Protein AF-A0A956SWH9-F1 (afdb_monomer_lite)

pLDDT: mean 86.86, std 11.16, range [58.72, 98.19]

Foldseek 3Di:
DAWAWEDDPQKIWIGPHDPVLVCVVCVLDPPDDPPDDDRDIDGQALVVLLSVVVSCVVRPHDYDPVRVVVSVVSPVVNVVLVVQLVCLVVLPDDAPFDPPDDPPDGQDSVRSSQVSNCVSVVDDDDPDDPPNDD

Radius of gyration: 20.24 Å; chains: 1; bounding box: 44×26×59 Å

Structure (mmCIF, N/CA/C/O backbone):
data_AF-A0A956SWH9-F1
#
_entry.id   AF-A0A956SWH9-F1
#
loop_
_atom_site.group_PDB
_atom_site.id
_atom_site.type_symbol
_atom_site.label_atom_id
_atom_site.label_alt_id
_atom_site.label_comp_id
_atom_site.label_asym_id
_atom_site.label_entity_id
_atom_site.label_seq_id
_atom_site.pdbx_PDB_ins_code
_atom_site.Cartn_x
_atom_site.Cartn_y
_atom_site.Cartn_z
_atom_site.occupancy
_atom_site.B_iso_or_equiv
_atom_site.auth_seq_id
_atom_site.auth_comp_id
_atom_site.auth_asym_id
_atom_site.auth_atom_id
_atom_site.pdbx_PDB_model_num
ATOM 1 N N . MET A 1 1 ? -9.519 4.973 23.070 1.00 60.72 1 MET A N 1
ATOM 2 C CA . MET A 1 1 ? -9.186 3.567 22.746 1.00 60.72 1 MET A CA 1
ATOM 3 C C . MET A 1 1 ? -8.299 3.554 21.510 1.00 60.72 1 MET A C 1
ATOM 5 O O . MET A 1 1 ? -8.551 4.349 20.614 1.00 60.72 1 MET A O 1
ATOM 9 N N . SER A 1 2 ? -7.248 2.730 21.492 1.00 82.00 2 SER A N 1
ATOM 10 C CA . SER A 1 2 ? -6.405 2.497 20.306 1.00 82.00 2 SER A CA 1
ATOM 11 C C . SER A 1 2 ? -6.976 1.312 19.517 1.00 82.00 2 SER A C 1
ATOM 13 O O . SER A 1 2 ? -7.431 0.330 20.121 1.00 82.00 2 SER A O 1
ATOM 15 N N . GLY A 1 3 ? -6.983 1.430 18.187 1.00 94.56 3 GLY A N 1
ATOM 16 C CA . GLY A 1 3 ? -7.469 0.381 17.292 1.00 94.56 3 GLY A CA 1
ATOM 17 C C . GLY A 1 3 ? -6.615 -0.884 17.351 1.00 94.56 3 GLY A C 1
ATOM 18 O O . GLY A 1 3 ? -5.589 -0.941 18.036 1.00 94.56 3 GLY A O 1
ATOM 19 N N . SER A 1 4 ? -7.047 -1.916 16.641 1.00 97.06 4 SER A N 1
ATOM 20 C CA . SER A 1 4 ? -6.334 -3.186 16.538 1.00 97.06 4 SER A CA 1
ATOM 21 C C . SER A 1 4 ? -6.087 -3.570 15.082 1.00 97.06 4 SER A C 1
ATOM 23 O O . SER A 1 4 ? -6.863 -3.219 14.194 1.00 97.06 4 SER A O 1
ATOM 25 N N . LEU A 1 5 ? -4.976 -4.263 14.846 1.00 97.94 5 LEU A N 1
ATOM 26 C CA . LEU A 1 5 ? -4.603 -4.853 13.567 1.00 97.94 5 LEU A CA 1
ATOM 27 C C . LEU A 1 5 ? -4.480 -6.365 13.751 1.00 97.94 5 LEU A C 1
ATOM 29 O O . LEU A 1 5 ? -3.844 -6.839 14.694 1.00 97.94 5 LEU A O 1
ATOM 33 N N . THR A 1 6 ? -5.079 -7.131 12.848 1.00 98.19 6 THR A N 1
ATOM 34 C CA . THR A 1 6 ? -4.970 -8.594 12.811 1.00 98.19 6 THR A CA 1
ATOM 35 C C . THR A 1 6 ? -4.739 -9.055 11.383 1.00 98.19 6 THR A C 1
ATOM 37 O O . THR A 1 6 ? -5.357 -8.533 10.457 1.00 98.19 6 THR A O 1
ATOM 40 N N . PHE A 1 7 ? -3.864 -10.040 11.204 1.00 98.00 7 PHE A N 1
ATOM 41 C CA . PHE A 1 7 ? -3.676 -10.702 9.919 1.00 98.00 7 PHE A CA 1
ATOM 42 C C . PHE A 1 7 ? -4.493 -11.993 9.856 1.00 98.00 7 PHE A C 1
ATOM 44 O O . PHE A 1 7 ? -4.349 -12.853 10.723 1.00 98.00 7 PHE A O 1
ATOM 51 N N . ARG A 1 8 ? -5.346 -12.138 8.838 1.00 96.62 8 ARG A N 1
ATOM 52 C CA . ARG A 1 8 ? -6.108 -13.369 8.575 1.00 96.62 8 ARG A CA 1
ATOM 53 C C . ARG A 1 8 ? -6.463 -13.483 7.100 1.00 96.62 8 ARG A C 1
ATOM 55 O O . ARG A 1 8 ? -6.710 -12.471 6.452 1.00 96.62 8 ARG A O 1
ATOM 62 N N . ASP A 1 9 ? -6.481 -14.707 6.581 1.00 95.31 9 ASP A N 1
ATOM 63 C CA . ASP A 1 9 ? -6.937 -15.019 5.218 1.00 95.31 9 ASP A CA 1
ATOM 64 C C . ASP A 1 9 ? -6.267 -14.156 4.127 1.00 95.31 9 ASP A C 1
ATOM 66 O O . ASP A 1 9 ? -6.910 -13.646 3.210 1.00 95.31 9 ASP A 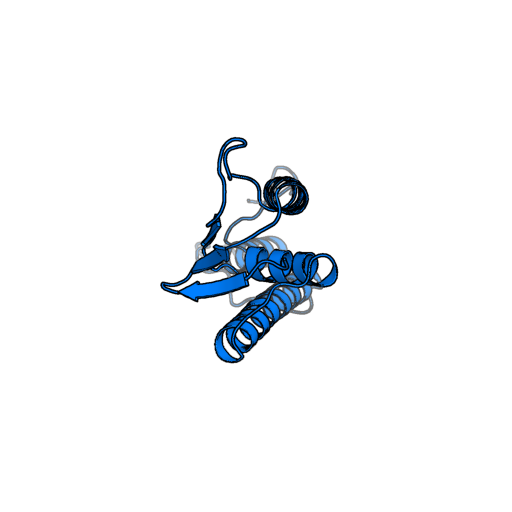O 1
ATOM 70 N N . GLY A 1 10 ? -4.954 -13.928 4.261 1.00 95.06 10 GLY A N 1
ATOM 71 C CA . GLY A 1 10 ? -4.185 -13.103 3.321 1.00 95.06 10 GLY A CA 1
ATOM 72 C C . GLY A 1 10 ? -4.573 -11.620 3.327 1.00 95.06 10 GLY A C 1
ATOM 73 O O . GLY A 1 10 ? -4.375 -10.929 2.327 1.00 95.06 10 GLY A O 1
ATOM 74 N N . SER A 1 11 ? -5.167 -11.139 4.420 1.00 97.06 11 SER A N 1
ATOM 75 C CA . SER A 1 11 ? -5.648 -9.769 4.561 1.00 97.06 11 SER A CA 1
ATOM 76 C C . SER A 1 11 ? -5.344 -9.177 5.938 1.00 97.06 11 SER A C 1
ATOM 78 O O . SER A 1 11 ? -5.334 -9.854 6.967 1.00 97.06 11 SER A O 1
ATOM 80 N N . TRP A 1 12 ? -5.149 -7.865 5.945 1.00 97.56 12 TRP A N 1
ATOM 81 C CA . TRP A 1 12 ? -5.036 -7.016 7.119 1.00 97.56 12 TRP A CA 1
ATOM 82 C C . TRP A 1 12 ? -6.421 -6.541 7.535 1.00 97.56 12 TRP A C 1
ATOM 84 O O . TRP A 1 12 ? -7.131 -5.921 6.742 1.00 97.56 12 TRP A O 1
ATOM 94 N N . VAL A 1 13 ? -6.801 -6.806 8.781 1.00 97.62 13 VAL A N 1
ATOM 95 C CA . VAL A 1 13 ? -8.085 -6.393 9.346 1.00 97.62 13 VAL A CA 1
ATOM 96 C C . VAL A 1 13 ? -7.856 -5.386 10.458 1.00 97.62 13 VAL A C 1
ATOM 98 O O . VAL A 1 13 ? -7.179 -5.677 11.443 1.00 97.62 13 VAL A O 1
ATOM 101 N N . ILE A 1 14 ? -8.418 -4.195 10.268 1.00 97.12 14 ILE A N 1
ATOM 102 C CA . ILE A 1 14 ? -8.271 -3.046 11.151 1.00 97.12 14 ILE A CA 1
ATOM 103 C C . ILE A 1 14 ? -9.593 -2.830 11.878 1.00 97.12 14 ILE A C 1
ATOM 105 O O . ILE A 1 14 ? -10.591 -2.480 11.246 1.00 97.12 14 ILE A O 1
ATOM 109 N N . SER A 1 15 ? -9.588 -2.986 13.198 1.00 96.75 15 SER A N 1
ATOM 110 C CA . SER A 1 15 ? -10.777 -2.899 14.054 1.00 96.75 15 SER A CA 1
ATOM 111 C C . SER A 1 15 ? -10.633 -1.798 15.107 1.00 96.75 15 SER A C 1
ATOM 113 O O . SER A 1 15 ? -9.538 -1.294 15.364 1.00 96.75 15 SER A O 1
ATOM 115 N N . ASP A 1 16 ? -11.753 -1.403 15.715 1.00 95.56 16 ASP A N 1
ATOM 116 C CA . ASP A 1 16 ? -11.816 -0.453 16.840 1.00 95.56 16 ASP A CA 1
ATOM 117 C C . ASP A 1 16 ? -11.130 0.903 16.584 1.00 95.56 16 ASP A C 1
ATOM 119 O O . ASP A 1 16 ? -10.646 1.567 17.506 1.00 95.56 16 ASP A O 1
ATOM 123 N N . LEU A 1 17 ? -11.053 1.319 15.317 1.00 95.19 17 LEU A N 1
ATOM 124 C CA . LEU A 1 17 ? -10.382 2.550 14.924 1.00 95.19 17 LEU A CA 1
ATOM 125 C C . LEU A 1 17 ? -11.252 3.767 15.301 1.00 95.19 17 LEU A C 1
ATOM 127 O O . LEU A 1 17 ? -12.396 3.854 14.845 1.00 95.19 17 LEU A O 1
ATOM 131 N N . PRO A 1 18 ? -10.748 4.747 16.078 1.00 94.31 18 PRO A N 1
ATOM 132 C CA . PRO A 1 18 ? -11.523 5.942 16.416 1.00 94.31 18 PRO A CA 1
ATOM 133 C C . PRO A 1 18 ? -12.001 6.695 15.170 1.00 94.31 18 PRO A C 1
ATOM 135 O O . PRO A 1 18 ? -11.313 6.701 14.151 1.00 94.31 18 PRO A O 1
ATOM 138 N N . GLY A 1 19 ? -13.141 7.390 15.247 1.00 92.94 19 GLY A N 1
ATOM 139 C CA . GLY A 1 19 ? -13.749 8.052 14.081 1.00 92.94 19 GLY A CA 1
ATOM 140 C C . GLY A 1 19 ? -12.803 9.004 13.333 1.00 92.94 19 GLY A C 1
ATOM 141 O O . GLY A 1 19 ? -12.673 8.919 12.113 1.00 92.94 19 GLY A O 1
ATOM 142 N N . HIS A 1 20 ? -12.057 9.846 14.056 1.00 92.62 20 HIS A N 1
ATOM 143 C CA . HIS A 1 20 ? -11.079 10.756 13.445 1.00 92.62 20 HIS A CA 1
ATOM 144 C C . HIS A 1 20 ? -9.889 10.019 12.799 1.00 92.62 20 HIS A C 1
ATOM 146 O O . HIS A 1 20 ? -9.370 10.467 11.779 1.00 92.62 20 HIS A O 1
ATOM 152 N N . VAL A 1 21 ? -9.485 8.866 13.345 1.00 95.31 21 VAL A N 1
ATOM 153 C CA . VAL A 1 21 ? -8.429 8.011 12.775 1.00 95.31 21 VAL A CA 1
ATOM 154 C C . VAL A 1 21 ? -8.956 7.250 11.558 1.00 95.31 21 VAL A C 1
ATOM 156 O O . VAL A 1 21 ? -8.249 7.135 10.567 1.00 95.31 21 VAL A O 1
ATOM 159 N N . SER A 1 22 ? -10.219 6.815 11.575 1.00 95.12 22 SER A N 1
ATOM 160 C CA . SER A 1 22 ? -10.901 6.188 10.433 1.00 95.12 22 SER A CA 1
ATOM 161 C C . SER A 1 22 ? -10.956 7.105 9.214 1.00 95.12 22 SER A C 1
ATOM 163 O O . SER A 1 22 ? -10.781 6.646 8.088 1.00 95.12 22 SER A O 1
ATOM 165 N N . LEU A 1 23 ? -11.162 8.410 9.414 1.00 92.88 23 LEU A N 1
ATOM 166 C CA . LEU A 1 23 ? -11.098 9.389 8.325 1.00 92.88 23 LEU A CA 1
ATOM 167 C C . LEU A 1 23 ? -9.692 9.460 7.715 1.00 92.88 23 LEU A C 1
ATOM 169 O O . LEU A 1 23 ? -9.558 9.420 6.495 1.00 92.88 23 LEU A O 1
ATOM 173 N N . ARG A 1 24 ? -8.646 9.501 8.551 1.00 94.38 24 ARG A N 1
ATOM 174 C CA . ARG A 1 24 ? -7.248 9.487 8.089 1.00 94.38 24 ARG A CA 1
ATOM 175 C C . ARG A 1 24 ? -6.884 8.181 7.396 1.00 94.38 24 ARG A C 1
ATOM 177 O O . ARG A 1 24 ? -6.244 8.208 6.353 1.00 94.38 24 ARG A O 1
ATOM 184 N N . PHE A 1 25 ? -7.349 7.056 7.924 1.00 95.25 25 PHE A N 1
ATOM 185 C CA . PHE A 1 25 ? -7.152 5.743 7.327 1.00 95.25 25 PHE A CA 1
ATOM 186 C C . PHE A 1 25 ? -7.714 5.693 5.901 1.00 95.25 25 PHE A C 1
ATOM 188 O O . PHE A 1 25 ? -6.996 5.341 4.975 1.00 95.25 25 PHE A O 1
ATOM 195 N N . LYS A 1 26 ? -8.951 6.156 5.687 1.00 93.31 26 LYS A N 1
ATOM 196 C CA . LYS A 1 26 ? -9.577 6.203 4.352 1.00 93.31 26 LYS A CA 1
ATOM 197 C C . LYS A 1 26 ? -8.895 7.168 3.370 1.00 93.31 26 LYS A C 1
ATOM 199 O O . LYS A 1 26 ? -9.002 6.975 2.166 1.00 93.31 26 LYS A O 1
ATOM 204 N N . GLN A 1 27 ? -8.200 8.196 3.863 1.00 92.44 27 GLN A N 1
ATOM 205 C CA . GLN A 1 27 ? -7.401 9.098 3.019 1.00 92.44 27 GLN A CA 1
ATOM 206 C C . GLN A 1 27 ? -6.112 8.435 2.518 1.00 92.44 27 GLN A C 1
ATOM 208 O O . GLN A 1 27 ? -5.692 8.694 1.396 1.00 92.44 27 GLN A O 1
ATOM 213 N N . VAL A 1 28 ? -5.492 7.587 3.343 1.00 93.56 28 VAL A N 1
ATOM 214 C CA . VAL A 1 28 ? -4.256 6.860 3.005 1.00 93.56 28 VAL A CA 1
ATOM 215 C C . VAL A 1 28 ? -4.572 5.634 2.146 1.00 93.56 28 VAL A C 1
ATOM 217 O O . VAL A 1 28 ? -3.946 5.390 1.115 1.00 93.56 28 VAL A O 1
ATOM 220 N N . PHE A 1 29 ? -5.594 4.879 2.540 1.00 93.12 29 PHE A N 1
ATOM 221 C CA . PHE A 1 29 ? -6.025 3.662 1.869 1.00 93.12 29 PHE A CA 1
ATOM 222 C C . PHE A 1 29 ? -7.233 3.952 0.979 1.00 93.12 29 PHE A C 1
ATOM 224 O O . PHE A 1 29 ? -8.389 3.799 1.379 1.00 93.12 29 PHE A O 1
ATOM 231 N N . THR A 1 30 ? -6.942 4.387 -0.247 1.00 85.88 30 THR A N 1
ATOM 232 C CA . THR A 1 30 ? -7.946 4.640 -1.286 1.00 85.88 30 THR A CA 1
ATOM 233 C C . THR A 1 30 ? -8.760 3.380 -1.614 1.00 85.88 30 THR A C 1
ATOM 235 O O . THR A 1 30 ? -8.272 2.256 -1.498 1.00 85.88 30 THR A O 1
ATOM 238 N N . GLY A 1 31 ? -10.022 3.568 -2.014 1.00 84.38 31 GLY A N 1
ATOM 239 C CA . GLY A 1 31 ? -10.947 2.475 -2.354 1.00 84.38 31 GLY A CA 1
ATOM 240 C C . GLY A 1 31 ? -11.903 2.056 -1.231 1.00 84.38 31 GLY A C 1
ATOM 241 O O . GLY A 1 31 ? -12.802 1.255 -1.468 1.00 84.38 31 GLY A O 1
ATOM 242 N N . ILE A 1 32 ? -11.771 2.624 -0.028 1.00 86.69 32 ILE A N 1
ATOM 243 C CA . ILE A 1 32 ? -12.738 2.436 1.061 1.00 86.69 32 ILE A CA 1
ATOM 244 C C . ILE A 1 32 ? -13.822 3.513 0.958 1.00 86.69 32 ILE A C 1
ATOM 246 O O . ILE A 1 32 ? -13.521 4.708 0.976 1.00 86.69 32 ILE A O 1
ATOM 250 N N . ALA A 1 33 ? -15.091 3.105 0.878 1.00 83.62 33 ALA A N 1
ATOM 251 C CA . ALA A 1 33 ? -16.204 4.046 0.795 1.00 83.62 33 ALA A CA 1
ATOM 252 C C . ALA A 1 33 ? -16.274 4.965 2.031 1.00 83.62 33 ALA A C 1
ATOM 254 O O . ALA A 1 33 ? -15.994 4.566 3.165 1.00 83.62 33 ALA A O 1
ATOM 255 N N . SER A 1 34 ? -16.675 6.222 1.820 1.00 77.50 34 SER A N 1
ATOM 256 C CA . SER A 1 34 ? -16.671 7.259 2.862 1.00 77.50 34 SER A CA 1
ATOM 257 C C . SER A 1 34 ? -17.576 6.923 4.054 1.00 77.50 34 SER A C 1
ATOM 259 O O . SER A 1 34 ? -17.221 7.262 5.183 1.00 77.50 34 SER A O 1
ATOM 261 N N . GLY A 1 35 ? -18.682 6.208 3.829 1.00 84.69 35 GLY A N 1
ATOM 262 C CA . GLY A 1 35 ? -19.605 5.746 4.871 1.00 84.69 35 GLY A CA 1
ATOM 263 C C . GLY A 1 35 ? -19.158 4.489 5.627 1.00 84.69 35 GLY A C 1
ATOM 264 O O . GLY A 1 35 ? -19.756 4.158 6.646 1.00 84.69 35 GLY A O 1
ATOM 265 N N . THR A 1 36 ? -18.109 3.794 5.173 1.00 89.25 36 THR A N 1
ATOM 266 C CA . THR A 1 36 ? -17.656 2.555 5.815 1.00 89.25 36 THR A CA 1
ATOM 267 C C . THR A 1 36 ? -17.025 2.843 7.178 1.00 89.25 36 THR A C 1
ATOM 269 O O . THR A 1 36 ? -16.221 3.778 7.334 1.00 89.25 36 THR A O 1
ATOM 272 N N . VAL A 1 37 ? -17.383 2.003 8.148 1.00 92.38 37 VAL A N 1
ATOM 273 C CA . VAL A 1 37 ? -16.850 1.955 9.515 1.00 92.38 37 VAL A CA 1
ATOM 274 C C . VAL A 1 37 ? -16.043 0.663 9.719 1.00 92.38 37 VAL A C 1
ATOM 276 O O . VAL A 1 37 ? -16.223 -0.273 8.937 1.00 92.38 37 VAL A O 1
ATOM 279 N N . PRO A 1 38 ? -15.153 0.589 10.729 1.00 92.25 38 PRO A N 1
ATOM 280 C CA . PRO A 1 38 ? -14.417 -0.635 11.029 1.00 92.25 38 PRO A CA 1
ATOM 281 C C . PRO A 1 38 ? -15.348 -1.850 11.236 1.00 92.25 38 PRO A C 1
ATOM 283 O O . PRO A 1 38 ? -16.441 -1.684 11.780 1.00 92.25 38 PRO A O 1
ATOM 286 N N . PRO A 1 39 ? -14.914 -3.067 10.862 1.00 95.12 39 PRO A N 1
ATOM 287 C CA . PRO A 1 39 ? -13.555 -3.396 10.447 1.00 95.12 39 PRO A CA 1
ATOM 288 C C . PRO A 1 39 ? -13.241 -3.029 8.988 1.00 95.12 39 PRO A C 1
ATOM 290 O O . PRO A 1 39 ? -14.010 -3.323 8.075 1.00 95.12 39 PRO A O 1
ATOM 293 N N . PHE A 1 40 ? -12.070 -2.432 8.757 1.00 95.81 40 PHE A N 1
ATOM 294 C CA . PHE A 1 40 ? -11.535 -2.251 7.406 1.00 95.81 40 PHE A CA 1
ATOM 295 C C . PHE A 1 40 ? -10.679 -3.454 7.026 1.00 95.81 40 PHE A C 1
ATOM 297 O O . PHE A 1 40 ? -9.905 -3.941 7.846 1.00 95.81 40 PHE A O 1
ATOM 304 N N . THR A 1 41 ? -10.803 -3.916 5.783 1.00 95.44 41 THR A N 1
ATOM 305 C CA . THR A 1 41 ? -10.030 -5.052 5.269 1.00 95.44 41 THR A CA 1
ATOM 306 C C . THR A 1 41 ? -9.172 -4.596 4.100 1.00 95.44 41 THR A C 1
ATOM 308 O O . THR A 1 41 ? -9.683 -3.990 3.160 1.00 95.44 41 THR A O 1
ATOM 311 N N . LEU A 1 42 ? -7.876 -4.891 4.156 1.00 95.19 42 LEU A N 1
ATOM 312 C CA . LEU A 1 42 ? -6.924 -4.639 3.079 1.00 95.19 42 LEU A CA 1
ATOM 313 C C . LEU A 1 42 ? -6.277 -5.958 2.674 1.00 95.19 42 LEU A C 1
ATOM 315 O O . LEU A 1 42 ? -5.787 -6.687 3.531 1.00 95.19 42 LEU A O 1
ATOM 319 N N . ARG A 1 43 ? -6.226 -6.252 1.374 1.00 95.44 43 ARG A N 1
ATOM 320 C CA . ARG A 1 43 ? -5.459 -7.399 0.877 1.00 95.44 43 ARG A CA 1
ATOM 321 C C . ARG A 1 43 ? -3.981 -7.227 1.220 1.00 95.44 43 ARG A C 1
ATOM 323 O O . ARG A 1 43 ? -3.450 -6.117 1.132 1.00 95.44 43 ARG A O 1
ATOM 330 N N . ASP A 1 44 ? -3.322 -8.327 1.558 1.00 94.81 44 ASP A N 1
ATOM 331 C CA . ASP A 1 44 ? -1.889 -8.324 1.793 1.00 94.81 44 ASP A CA 1
ATOM 332 C C . ASP A 1 44 ? -1.113 -8.127 0.492 1.00 94.81 44 ASP A C 1
ATOM 334 O O . ASP A 1 44 ? -1.095 -8.985 -0.391 1.00 94.81 44 ASP A O 1
ATOM 338 N N . THR A 1 45 ? -0.514 -6.950 0.367 1.00 94.44 45 THR A N 1
ATOM 339 C CA . THR A 1 45 ? 0.396 -6.592 -0.718 1.00 94.44 45 THR A CA 1
ATOM 340 C C . THR A 1 45 ? 1.549 -5.800 -0.107 1.00 94.44 45 THR A C 1
ATOM 342 O O . THR A 1 45 ? 1.299 -5.049 0.846 1.00 94.44 45 THR A O 1
ATOM 345 N N . PRO A 1 46 ? 2.781 -5.915 -0.634 1.00 92.81 46 PRO A N 1
ATOM 346 C CA . PRO A 1 46 ? 3.937 -5.212 -0.078 1.00 92.81 46 PRO A CA 1
ATOM 347 C C . PRO A 1 46 ? 3.719 -3.696 0.055 1.00 92.81 46 PRO A C 1
ATOM 349 O O . PRO A 1 46 ? 4.021 -3.122 1.100 1.00 92.81 46 PRO A O 1
ATOM 352 N N . ASP A 1 47 ? 3.099 -3.052 -0.944 1.00 92.81 47 ASP A N 1
ATOM 353 C CA . ASP A 1 47 ? 2.763 -1.620 -0.897 1.00 92.81 47 ASP A CA 1
ATOM 354 C C . ASP A 1 47 ? 1.827 -1.282 0.273 1.00 92.81 47 ASP A C 1
ATOM 356 O O . ASP A 1 47 ? 2.089 -0.374 1.060 1.00 92.81 47 ASP A O 1
ATOM 360 N N . ARG A 1 48 ? 0.735 -2.043 0.437 1.00 95.25 48 ARG A N 1
ATOM 361 C CA . ARG A 1 48 ? -0.230 -1.815 1.525 1.00 95.25 48 ARG A CA 1
ATOM 362 C C . ARG A 1 48 ? 0.378 -2.116 2.892 1.00 95.25 48 ARG A C 1
ATOM 364 O O . ARG A 1 48 ? 0.051 -1.420 3.847 1.00 95.25 48 ARG A O 1
ATOM 371 N N . ALA A 1 49 ? 1.257 -3.113 2.997 1.00 96.00 49 ALA A N 1
ATOM 372 C CA . ALA A 1 49 ? 1.990 -3.404 4.225 1.00 96.00 49 ALA A CA 1
ATOM 373 C C . ALA A 1 49 ? 2.936 -2.253 4.597 1.00 96.00 49 ALA A C 1
ATOM 375 O O . ALA A 1 49 ? 2.973 -1.837 5.756 1.00 96.00 49 ALA A O 1
ATOM 376 N N . ARG A 1 50 ? 3.639 -1.675 3.614 1.00 97.31 50 ARG A N 1
ATOM 377 C CA . ARG A 1 50 ? 4.483 -0.494 3.824 1.00 97.31 50 ARG A CA 1
ATOM 378 C C . ARG A 1 50 ? 3.675 0.732 4.249 1.00 97.31 50 ARG A C 1
ATOM 380 O O . ARG A 1 50 ? 4.070 1.419 5.192 1.00 97.31 50 ARG A O 1
ATOM 387 N N . ASP A 1 51 ? 2.539 0.980 3.601 1.00 97.19 51 ASP A N 1
ATOM 388 C CA . ASP A 1 51 ? 1.608 2.049 3.979 1.00 97.19 51 ASP A CA 1
ATOM 389 C C . ASP A 1 51 ? 1.063 1.843 5.404 1.00 97.19 51 ASP A C 1
ATOM 391 O O . ASP A 1 51 ? 0.953 2.802 6.170 1.00 97.19 51 ASP A O 1
ATOM 395 N N . LEU A 1 52 ? 0.738 0.599 5.783 1.00 97.19 52 LEU A N 1
ATOM 396 C CA . LEU A 1 52 ? 0.275 0.244 7.130 1.00 97.19 52 LEU A CA 1
ATOM 397 C C . LEU A 1 52 ? 1.352 0.499 8.182 1.00 97.19 52 LEU A C 1
ATOM 399 O O . LEU A 1 52 ? 1.064 1.137 9.191 1.00 97.19 52 LEU A O 1
ATOM 403 N N . ASP A 1 53 ? 2.585 0.065 7.938 1.00 97.56 53 ASP A N 1
ATOM 404 C CA . ASP A 1 53 ? 3.729 0.329 8.816 1.00 97.56 53 ASP A CA 1
ATOM 405 C C . ASP A 1 53 ? 3.954 1.841 9.012 1.00 97.56 53 ASP A C 1
ATOM 407 O O . ASP A 1 53 ? 4.014 2.344 10.141 1.00 97.56 53 ASP A O 1
ATOM 411 N N . TRP A 1 54 ? 3.937 2.611 7.918 1.00 96.88 54 TRP A N 1
ATOM 412 C CA . TRP A 1 54 ? 4.002 4.073 7.973 1.00 96.88 54 TRP A CA 1
ATOM 413 C C . TRP A 1 54 ? 2.824 4.679 8.746 1.00 96.88 54 TRP A C 1
ATOM 415 O O . TRP A 1 54 ? 3.017 5.605 9.543 1.00 96.88 54 TRP A O 1
ATOM 425 N N . PHE A 1 55 ? 1.606 4.174 8.551 1.00 97.12 55 PHE A N 1
ATOM 426 C CA . PHE A 1 55 ? 0.419 4.653 9.254 1.00 97.12 55 PHE A CA 1
ATOM 427 C C . PHE A 1 55 ? 0.536 4.399 10.760 1.00 97.12 55 PHE A C 1
ATOM 429 O O . PHE A 1 55 ? 0.264 5.294 11.564 1.00 97.12 55 PHE A O 1
ATOM 436 N N . MET A 1 56 ? 1.017 3.216 11.146 1.00 95.94 56 MET A N 1
ATOM 437 C CA . MET A 1 56 ? 1.176 2.795 12.538 1.00 95.94 56 MET A CA 1
ATOM 438 C C . MET A 1 56 ? 2.265 3.558 13.292 1.00 95.94 56 MET A C 1
ATOM 440 O O . MET A 1 56 ? 2.154 3.700 14.509 1.00 95.94 56 MET A O 1
ATOM 444 N N . SER A 1 57 ? 3.250 4.137 12.596 1.00 95.56 57 SER A N 1
ATOM 445 C CA . SER A 1 57 ? 4.203 5.069 13.223 1.00 95.56 57 SER A CA 1
ATOM 446 C C . SER A 1 57 ? 3.538 6.343 13.772 1.00 95.56 57 SER A C 1
ATOM 448 O O . SER A 1 57 ? 4.080 6.986 14.667 1.00 95.56 57 SER A O 1
ATOM 450 N N . ARG A 1 58 ? 2.353 6.707 13.257 1.00 95.38 58 ARG A N 1
ATOM 451 C CA . ARG A 1 58 ? 1.570 7.884 13.684 1.00 95.38 58 ARG A CA 1
ATOM 452 C C . ARG A 1 58 ? 0.337 7.515 14.495 1.00 95.38 58 ARG A C 1
ATOM 454 O O . ARG A 1 58 ? -0.043 8.248 15.404 1.00 95.38 58 ARG A O 1
ATOM 461 N N . TYR A 1 59 ? -0.289 6.392 14.160 1.00 95.88 59 TYR A N 1
ATOM 462 C CA . TYR A 1 59 ? -1.492 5.880 14.806 1.00 95.88 59 TYR A CA 1
ATOM 463 C C . TYR A 1 59 ? -1.232 4.451 15.294 1.00 95.88 59 TYR A C 1
ATOM 465 O O . TYR A 1 59 ? -1.638 3.500 14.624 1.00 95.88 59 TYR A O 1
ATOM 473 N N . PRO A 1 60 ? -0.548 4.276 16.441 1.00 95.88 60 PRO A N 1
ATOM 474 C CA . PRO A 1 60 ? -0.206 2.952 16.942 1.00 95.88 60 PRO A CA 1
ATOM 475 C C . PRO A 1 60 ? -1.450 2.081 17.136 1.00 95.88 60 PRO A C 1
ATOM 477 O O . PRO A 1 60 ? -2.412 2.489 17.800 1.00 95.88 60 PRO A O 1
ATOM 480 N N . LEU A 1 61 ? -1.411 0.876 16.565 1.00 96.50 61 LEU A N 1
ATOM 481 C CA . LEU A 1 61 ? -2.455 -0.141 16.688 1.00 96.50 61 LEU A CA 1
ATOM 482 C C . LEU A 1 61 ? -1.949 -1.306 17.531 1.00 96.50 61 LEU A C 1
ATOM 484 O O . LEU A 1 61 ? -0.777 -1.679 17.474 1.00 96.50 61 LEU A O 1
ATOM 488 N N . ARG A 1 62 ? -2.859 -1.904 18.294 1.00 97.25 62 ARG A N 1
ATOM 489 C CA . ARG A 1 62 ? -2.590 -3.135 19.038 1.00 97.25 62 ARG A CA 1
ATOM 490 C C . ARG A 1 62 ? -2.566 -4.312 18.069 1.00 97.25 62 ARG A C 1
ATOM 492 O O . ARG A 1 62 ? -3.461 -4.438 17.240 1.00 97.25 62 ARG A O 1
ATOM 499 N N . MET A 1 63 ? -1.583 -5.189 18.197 1.00 96.69 63 MET A N 1
ATOM 500 C CA . MET A 1 63 ? -1.461 -6.385 17.365 1.00 96.69 63 MET A CA 1
ATOM 501 C C . MET A 1 63 ? -0.792 -7.511 18.143 1.00 96.69 63 MET A C 1
ATOM 503 O O . MET A 1 63 ? -0.068 -7.260 19.108 1.00 96.69 63 MET A O 1
ATOM 507 N N . SER A 1 64 ? -1.042 -8.747 17.717 1.00 97.88 64 SER A N 1
ATOM 508 C CA . SER A 1 64 ? -0.339 -9.909 18.254 1.00 97.88 64 SER A CA 1
ATOM 509 C C . SER A 1 64 ? 1.112 -9.954 17.741 1.00 97.88 64 SER A C 1
ATOM 511 O O . SER A 1 64 ? 1.401 -9.380 16.681 1.00 97.88 64 SER A O 1
ATOM 513 N N . PRO A 1 65 ? 2.031 -10.645 18.439 1.00 97.94 65 PRO A N 1
ATOM 514 C CA . PRO A 1 65 ? 3.402 -10.840 17.964 1.00 97.94 65 PRO A CA 1
ATOM 515 C C . PRO A 1 65 ? 3.477 -11.473 16.567 1.00 97.94 65 PRO A C 1
ATOM 517 O O . PRO A 1 65 ? 4.323 -11.087 15.761 1.00 97.94 65 PRO A O 1
ATOM 520 N N . GLU A 1 66 ? 2.567 -12.396 16.251 1.00 97.81 66 GLU A N 1
ATOM 521 C CA . GLU A 1 66 ? 2.482 -13.071 14.951 1.00 97.81 66 GLU A CA 1
ATOM 522 C C . GLU A 1 66 ? 2.078 -12.086 13.850 1.00 97.81 66 GLU A C 1
ATOM 524 O O . GLU A 1 66 ? 2.709 -12.032 12.794 1.00 97.81 66 GLU A O 1
ATOM 529 N N . THR A 1 67 ? 1.073 -11.246 14.120 1.00 97.88 67 THR A N 1
ATOM 530 C CA . THR A 1 67 ? 0.644 -10.191 13.190 1.00 97.88 67 THR A CA 1
ATOM 531 C C . THR A 1 67 ? 1.778 -9.189 12.951 1.00 97.88 67 THR A C 1
ATOM 533 O O . THR A 1 67 ? 2.050 -8.821 11.809 1.00 97.88 67 THR A O 1
ATOM 536 N N . ALA A 1 68 ? 2.495 -8.792 14.008 1.00 97.62 68 ALA A N 1
ATOM 537 C CA . ALA A 1 68 ? 3.645 -7.896 13.900 1.00 97.62 68 ALA A CA 1
ATOM 538 C C . ALA A 1 68 ? 4.803 -8.521 13.103 1.00 97.62 68 ALA A C 1
ATOM 540 O O . ALA A 1 68 ? 5.471 -7.838 12.326 1.00 97.62 68 ALA A O 1
ATOM 541 N N . ALA A 1 69 ? 5.063 -9.819 13.278 1.00 97.88 69 ALA A N 1
ATOM 542 C CA . ALA A 1 69 ? 6.058 -10.544 12.495 1.00 97.88 69 ALA A CA 1
ATOM 543 C C . ALA A 1 69 ? 5.673 -10.602 11.010 1.00 97.88 69 ALA A C 1
ATOM 545 O O . ALA A 1 69 ? 6.514 -10.306 10.160 1.00 97.88 69 ALA A O 1
ATOM 546 N N . ARG A 1 70 ? 4.401 -10.887 10.692 1.00 97.62 70 ARG A N 1
ATOM 547 C CA . ARG A 1 70 ? 3.908 -10.866 9.306 1.00 97.62 70 ARG A CA 1
ATOM 548 C C . ARG A 1 70 ? 4.049 -9.485 8.668 1.00 97.62 70 ARG A C 1
ATOM 550 O O . ARG A 1 70 ? 4.437 -9.403 7.504 1.00 97.62 70 ARG A O 1
ATOM 557 N N . LEU A 1 71 ? 3.764 -8.415 9.416 1.00 97.75 71 LEU A N 1
ATOM 558 C CA . LEU A 1 71 ? 3.852 -7.049 8.891 1.00 97.75 71 LEU A CA 1
ATOM 559 C C . LEU A 1 71 ? 5.301 -6.712 8.544 1.00 97.75 71 LEU A C 1
ATOM 561 O O . LEU A 1 71 ? 5.574 -6.268 7.435 1.00 97.75 71 LEU A O 1
ATOM 565 N N . ARG A 1 72 ? 6.236 -7.018 9.451 1.00 97.69 72 ARG A N 1
ATOM 566 C CA . ARG A 1 72 ? 7.673 -6.824 9.212 1.00 97.69 72 ARG A CA 1
ATOM 567 C C . ARG A 1 72 ? 8.178 -7.596 7.995 1.00 97.69 72 ARG A C 1
ATOM 569 O O . ARG A 1 72 ? 8.909 -7.019 7.201 1.00 97.69 72 ARG A O 1
ATOM 576 N N . ALA A 1 73 ? 7.769 -8.855 7.831 1.00 97.31 73 ALA A N 1
ATOM 577 C CA . ALA A 1 73 ? 8.131 -9.646 6.655 1.00 97.31 73 ALA A CA 1
ATOM 578 C C . ALA A 1 73 ? 7.614 -8.999 5.358 1.00 97.31 73 ALA A C 1
ATOM 580 O O . ALA A 1 73 ? 8.379 -8.777 4.432 1.00 97.31 73 ALA A O 1
ATOM 581 N N . SER A 1 74 ? 6.347 -8.582 5.335 1.00 96.25 74 SER A N 1
ATOM 582 C CA . SER A 1 74 ? 5.739 -7.957 4.149 1.00 96.25 74 SER A CA 1
ATOM 583 C C . SER A 1 74 ? 6.365 -6.591 3.809 1.00 96.25 74 SER A C 1
ATOM 585 O O . SER A 1 74 ? 6.434 -6.198 2.646 1.00 96.25 74 SER A O 1
ATOM 587 N N . VAL A 1 75 ? 6.848 -5.857 4.819 1.00 97.06 75 VAL A N 1
ATOM 588 C CA . VAL A 1 75 ? 7.622 -4.617 4.632 1.00 97.06 75 VAL A CA 1
ATOM 589 C C . VAL A 1 75 ? 9.024 -4.905 4.088 1.00 97.06 75 VAL A C 1
ATOM 591 O O . VAL A 1 75 ? 9.514 -4.137 3.262 1.00 97.06 75 VAL A O 1
ATOM 594 N N . ALA A 1 76 ? 9.663 -5.995 4.515 1.00 96.31 76 ALA A N 1
ATOM 595 C CA . ALA A 1 76 ? 10.938 -6.429 3.947 1.00 96.31 76 ALA A CA 1
ATOM 596 C C . ALA A 1 76 ? 10.774 -6.817 2.468 1.00 96.31 76 ALA A C 1
ATOM 598 O O . ALA A 1 76 ? 11.537 -6.333 1.637 1.00 96.31 76 ALA A O 1
ATOM 599 N N . ASP A 1 77 ? 9.710 -7.549 2.116 1.00 94.19 77 ASP A N 1
ATOM 600 C CA . ASP A 1 77 ? 9.388 -7.888 0.720 1.00 94.19 77 ASP A CA 1
ATOM 601 C C . ASP A 1 77 ? 9.255 -6.628 -0.159 1.00 94.19 77 ASP A C 1
ATOM 603 O O . ASP A 1 77 ? 9.711 -6.601 -1.306 1.00 94.19 77 ASP A O 1
ATOM 607 N N . TYR A 1 78 ? 8.662 -5.554 0.384 1.00 93.88 78 TYR A N 1
ATOM 608 C CA . TYR A 1 78 ? 8.588 -4.259 -0.298 1.00 93.88 78 TYR A CA 1
ATOM 609 C C . TYR A 1 78 ? 9.985 -3.680 -0.559 1.00 93.88 78 TYR A C 1
ATOM 611 O O . TYR A 1 78 ? 10.272 -3.255 -1.677 1.00 93.88 78 TYR A O 1
ATOM 619 N N . GLN A 1 79 ? 10.857 -3.669 0.453 1.00 93.31 79 GLN A N 1
ATOM 620 C CA . GLN A 1 79 ? 12.221 -3.140 0.339 1.00 93.31 79 GLN A CA 1
ATOM 621 C C . GLN A 1 79 ? 13.046 -3.931 -0.678 1.00 93.31 79 GLN A C 1
ATOM 623 O O . GLN A 1 79 ? 13.658 -3.337 -1.561 1.00 93.31 79 GLN A O 1
ATOM 628 N N . GLU A 1 80 ? 12.982 -5.260 -0.633 1.00 92.38 80 GLU A N 1
ATOM 629 C CA . GLU A 1 80 ? 13.670 -6.114 -1.601 1.00 92.38 80 GLU A CA 1
ATOM 630 C C . GLU A 1 80 ? 13.191 -5.867 -3.038 1.00 92.38 80 GLU A C 1
ATOM 632 O O . GLU A 1 80 ? 13.997 -5.873 -3.972 1.00 92.38 80 GLU A O 1
ATOM 637 N N . GLY A 1 81 ? 11.888 -5.627 -3.226 1.00 88.88 81 GLY A N 1
ATOM 638 C CA . GLY A 1 81 ? 11.324 -5.230 -4.517 1.00 88.88 81 GLY A CA 1
ATOM 639 C C . GLY A 1 81 ? 11.866 -3.887 -5.005 1.00 88.88 81 GLY A C 1
ATOM 640 O O . GLY A 1 81 ? 12.281 -3.775 -6.160 1.00 88.88 81 GLY A O 1
ATOM 641 N N . GLN A 1 82 ? 11.935 -2.882 -4.126 1.00 89.88 82 GLN A N 1
ATOM 642 C CA . GLN A 1 82 ? 12.540 -1.587 -4.458 1.00 89.88 82 GLN A CA 1
ATOM 643 C C . GLN A 1 82 ? 14.017 -1.739 -4.844 1.00 89.88 82 GLN A C 1
ATOM 645 O O . GLN A 1 82 ? 14.450 -1.163 -5.841 1.00 89.88 82 GLN A O 1
ATOM 650 N N . ASP A 1 83 ? 14.770 -2.568 -4.122 1.00 88.62 83 ASP A N 1
ATOM 651 C CA . ASP A 1 83 ? 16.181 -2.818 -4.411 1.00 88.62 83 ASP A CA 1
ATOM 652 C C . ASP A 1 83 ? 16.379 -3.548 -5.747 1.00 88.62 83 ASP A C 1
ATOM 654 O O . ASP A 1 83 ? 17.318 -3.245 -6.487 1.00 88.62 83 ASP A O 1
ATOM 658 N N . ARG A 1 84 ? 15.498 -4.500 -6.096 1.00 85.56 84 ARG A N 1
ATOM 659 C CA . ARG A 1 84 ? 15.510 -5.158 -7.417 1.00 85.56 84 ARG A CA 1
ATOM 660 C C . ARG A 1 84 ? 15.282 -4.148 -8.536 1.00 85.56 84 ARG A C 1
ATOM 662 O O . ARG A 1 84 ? 16.064 -4.118 -9.486 1.00 85.56 84 ARG A O 1
ATOM 669 N N . VAL A 1 85 ? 14.279 -3.281 -8.397 1.00 85.44 85 VAL A N 1
ATOM 670 C CA . VAL A 1 85 ? 14.007 -2.211 -9.368 1.00 85.44 85 VAL A CA 1
ATOM 671 C C . VAL A 1 85 ? 15.189 -1.242 -9.470 1.00 85.44 85 VAL A C 1
ATOM 673 O O . VAL A 1 85 ? 15.615 -0.915 -10.577 1.00 85.44 85 VAL A O 1
ATOM 676 N N . ALA A 1 86 ? 15.775 -0.828 -8.345 1.00 84.94 86 ALA A N 1
ATOM 677 C CA . ALA A 1 86 ? 16.929 0.068 -8.330 1.00 84.94 86 ALA A CA 1
ATOM 678 C C . ALA A 1 86 ? 18.142 -0.532 -9.064 1.00 84.94 86 ALA A C 1
ATOM 680 O O . ALA A 1 86 ? 18.770 0.158 -9.867 1.00 84.94 86 ALA A O 1
ATOM 681 N N . ARG A 1 87 ? 18.429 -1.827 -8.863 1.00 83.38 87 ARG A N 1
ATOM 682 C CA . ARG A 1 87 ? 19.496 -2.544 -9.589 1.00 83.38 87 ARG A CA 1
ATOM 683 C C . ARG A 1 87 ? 19.244 -2.628 -11.094 1.00 83.38 87 ARG A C 1
ATOM 685 O O . ARG A 1 87 ? 20.181 -2.518 -11.878 1.00 83.38 87 ARG A O 1
ATOM 692 N N . LEU A 1 88 ? 17.990 -2.810 -11.513 1.00 78.56 88 LEU A N 1
ATOM 693 C CA . LEU A 1 88 ? 17.633 -2.792 -12.936 1.00 78.56 88 LEU A CA 1
ATOM 694 C C . LEU A 1 88 ? 17.850 -1.407 -13.560 1.00 78.56 88 LEU A C 1
ATOM 696 O O . LEU A 1 88 ? 18.280 -1.304 -14.710 1.00 78.56 88 LEU A O 1
ATOM 700 N N . LEU A 1 89 ? 17.578 -0.339 -12.808 1.00 80.25 89 LEU A N 1
ATOM 701 C CA . LEU A 1 89 ? 17.742 1.036 -13.278 1.00 80.25 89 LEU A CA 1
ATOM 702 C C . LEU A 1 89 ? 19.204 1.501 -13.298 1.00 80.25 89 LEU A C 1
ATOM 704 O O . LEU A 1 89 ? 19.561 2.225 -14.227 1.00 80.25 89 LEU A O 1
ATOM 708 N N . SER A 1 90 ? 20.052 1.068 -12.352 1.00 79.94 90 SER A N 1
ATOM 709 C CA . SER A 1 90 ? 21.473 1.471 -12.302 1.00 79.94 90 SER A CA 1
ATOM 710 C C . SER A 1 90 ? 22.262 1.032 -13.539 1.00 79.94 90 SER A C 1
ATOM 712 O O . SER A 1 90 ? 23.228 1.680 -13.925 1.00 79.94 90 SER A O 1
ATOM 714 N N . GLY A 1 91 ? 21.801 -0.021 -14.221 1.00 66.25 91 GLY A N 1
ATOM 715 C CA . GLY A 1 91 ? 22.406 -0.530 -15.448 1.00 66.25 91 GLY A CA 1
ATOM 716 C C . GLY A 1 91 ? 23.564 -1.499 -15.244 1.00 66.25 91 GLY A C 1
ATOM 717 O O . GLY A 1 91 ? 24.066 -2.024 -16.232 1.00 66.25 91 GLY A O 1
ATOM 718 N N . ASP A 1 92 ? 23.917 -1.795 -13.994 1.00 64.94 92 ASP A N 1
ATOM 719 C CA . ASP A 1 92 ? 24.929 -2.801 -13.641 1.00 64.94 92 ASP A CA 1
ATOM 720 C C . ASP A 1 92 ? 24.378 -4.233 -13.718 1.00 64.94 92 ASP A C 1
ATOM 722 O O . ASP A 1 92 ? 25.122 -5.213 -13.683 1.00 64.94 92 ASP A O 1
ATOM 726 N N . HIS A 1 93 ? 23.054 -4.370 -13.813 1.00 61.78 93 HIS A N 1
ATOM 727 C CA . HIS A 1 93 ? 22.385 -5.648 -13.976 1.00 61.78 93 HIS A CA 1
ATOM 728 C C . HIS A 1 93 ? 22.138 -5.935 -15.459 1.00 61.78 93 HIS A C 1
ATOM 730 O O . HIS A 1 93 ? 21.337 -5.252 -16.098 1.00 61.78 93 HIS A O 1
ATOM 736 N N . VAL A 1 94 ? 22.792 -6.969 -15.991 1.00 61.94 94 VAL A N 1
ATOM 737 C CA . VAL A 1 94 ? 22.477 -7.540 -17.308 1.00 61.94 94 VAL A CA 1
ATOM 738 C C . VAL A 1 94 ? 21.342 -8.548 -17.106 1.00 61.94 94 VAL A C 1
ATOM 740 O O . VAL A 1 94 ? 21.583 -9.603 -16.513 1.00 61.94 94 VAL A O 1
ATOM 743 N N . PRO A 1 95 ? 20.101 -8.251 -17.533 1.00 62.53 95 PRO A N 1
ATOM 744 C CA . PRO A 1 95 ? 19.018 -9.215 -17.419 1.00 62.53 95 PRO A CA 1
ATOM 745 C C . PRO A 1 95 ? 19.298 -10.402 -18.356 1.00 62.53 95 PRO A C 1
ATOM 747 O O . PRO A 1 95 ? 19.943 -10.209 -19.390 1.00 62.53 95 PRO A O 1
ATOM 750 N N . PRO A 1 96 ? 18.818 -11.618 -18.038 1.00 62.06 96 PRO A N 1
ATOM 751 C CA . PRO A 1 96 ? 18.945 -12.755 -18.946 1.00 62.06 96 PRO A CA 1
ATOM 752 C C . PRO A 1 96 ? 18.339 -12.420 -20.315 1.00 62.06 96 PRO A C 1
ATOM 754 O O . PRO A 1 96 ? 17.378 -11.645 -20.384 1.00 62.06 96 PRO A O 1
ATOM 757 N N . ASP A 1 97 ? 18.920 -13.000 -21.374 1.00 61.50 97 ASP A N 1
ATOM 758 C CA . ASP A 1 97 ? 18.622 -12.707 -22.781 1.00 61.50 97 ASP A CA 1
ATOM 759 C C . ASP A 1 97 ? 17.129 -12.460 -23.045 1.00 61.50 97 ASP A C 1
ATOM 761 O O . ASP A 1 97 ? 16.246 -13.141 -22.511 1.00 61.50 97 ASP A O 1
ATOM 765 N N . ALA A 1 98 ? 16.839 -11.471 -23.896 1.00 58.72 98 ALA A N 1
ATOM 766 C CA . ALA A 1 98 ? 15.478 -11.119 -24.273 1.00 58.72 98 ALA A CA 1
ATOM 767 C C . ALA A 1 98 ? 14.768 -12.292 -24.963 1.00 58.72 98 ALA A C 1
ATOM 769 O O . ALA A 1 98 ? 14.884 -12.513 -26.168 1.00 58.72 98 ALA A O 1
ATOM 770 N N . VAL A 1 99 ? 13.997 -13.042 -24.179 1.00 60.44 99 VAL A N 1
ATOM 771 C CA . VAL A 1 99 ? 13.075 -14.058 -24.681 1.00 60.44 99 VAL A CA 1
ATOM 772 C C . VAL A 1 99 ? 12.018 -13.363 -25.543 1.00 60.44 99 VAL A C 1
ATOM 774 O O . VAL A 1 99 ? 11.271 -12.530 -25.036 1.00 60.44 99 VAL A O 1
ATOM 777 N N . GLY A 1 100 ? 11.943 -13.720 -26.828 1.00 66.56 100 GLY A N 1
ATOM 778 C CA . GLY A 1 100 ? 10.849 -13.310 -27.719 1.00 66.56 100 GLY A CA 1
ATOM 779 C C . GLY A 1 100 ? 11.245 -12.538 -28.980 1.00 66.56 100 GLY A C 1
ATOM 780 O O . GLY A 1 100 ? 10.381 -12.341 -29.830 1.00 66.56 100 GLY A O 1
ATOM 781 N N . ILE A 1 101 ? 12.514 -12.149 -29.156 1.00 69.44 101 ILE A N 1
ATOM 782 C CA . ILE A 1 101 ? 12.970 -11.553 -30.424 1.00 69.44 101 ILE A CA 1
ATOM 783 C C . ILE A 1 101 ? 13.352 -12.649 -31.419 1.00 69.44 101 ILE A C 1
ATOM 785 O O . ILE A 1 101 ? 14.059 -13.603 -31.090 1.00 69.44 101 ILE A O 1
ATOM 789 N N . ARG A 1 102 ? 12.845 -12.527 -32.650 1.00 72.44 102 ARG A N 1
ATOM 790 C CA . ARG A 1 102 ? 13.101 -13.483 -33.727 1.00 72.44 102 ARG A CA 1
ATOM 791 C C . ARG A 1 102 ? 14.477 -13.220 -34.341 1.00 72.44 102 ARG A C 1
ATOM 793 O O . ARG A 1 102 ? 14.777 -12.108 -34.752 1.00 72.44 102 ARG A O 1
ATOM 800 N N . ALA A 1 103 ? 15.284 -14.270 -34.477 1.00 66.19 103 ALA A N 1
ATOM 801 C CA . ALA A 1 103 ? 16.570 -14.183 -35.166 1.00 66.19 103 ALA A CA 1
ATOM 802 C C . ALA A 1 103 ? 16.412 -13.670 -36.622 1.00 66.19 103 ALA A C 1
ATOM 804 O O . ALA A 1 103 ? 15.436 -14.042 -37.284 1.00 66.19 103 ALA A O 1
ATOM 805 N N . PRO A 1 104 ? 17.369 -12.873 -37.146 1.00 72.94 104 PRO A N 1
ATOM 806 C CA . PRO A 1 104 ? 18.690 -12.572 -36.573 1.00 72.94 104 PRO A CA 1
ATOM 807 C C . PRO A 1 104 ? 18.725 -11.355 -35.634 1.00 72.94 104 PRO A C 1
ATOM 809 O O . PRO A 1 104 ? 19.795 -11.016 -35.131 1.00 72.94 104 PRO A O 1
ATOM 812 N N . GLU A 1 105 ? 17.590 -10.693 -35.420 1.00 74.56 105 GLU A N 1
ATOM 813 C CA . GLU A 1 105 ? 17.508 -9.479 -34.611 1.00 74.56 105 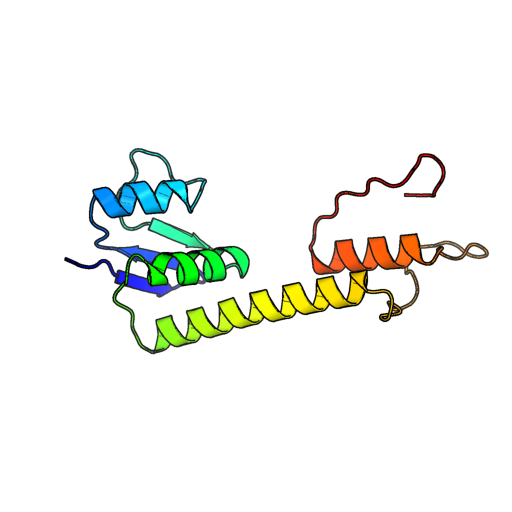GLU A CA 1
ATOM 814 C C . GLU A 1 105 ? 17.826 -9.783 -33.141 1.00 74.56 105 GLU A C 1
ATOM 816 O O . GLU A 1 105 ? 17.553 -10.872 -32.626 1.00 74.56 105 GLU A O 1
ATOM 821 N N . ARG A 1 106 ? 18.449 -8.818 -32.463 1.00 73.75 106 ARG A N 1
ATOM 822 C CA . ARG A 1 106 ? 18.750 -8.877 -31.031 1.00 73.75 106 ARG A CA 1
ATOM 823 C C . ARG A 1 106 ? 18.126 -7.669 -30.362 1.00 73.75 106 ARG A C 1
ATOM 825 O O . ARG A 1 106 ? 18.062 -6.605 -30.966 1.00 73.75 106 ARG A O 1
ATOM 832 N N . ALA A 1 107 ? 17.684 -7.857 -29.125 1.00 73.88 107 ALA A N 1
ATOM 833 C CA . ALA A 1 107 ? 17.136 -6.765 -28.341 1.00 73.88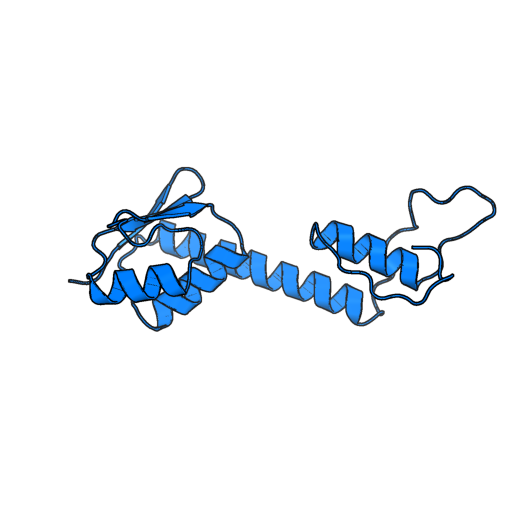 107 ALA A CA 1
ATOM 834 C C . ALA A 1 107 ? 18.241 -5.769 -28.018 1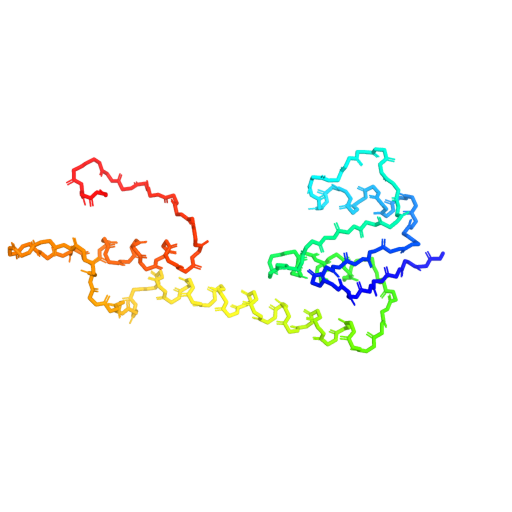.00 73.88 107 ALA A C 1
ATOM 836 O O . ALA A 1 107 ? 19.312 -6.170 -27.548 1.00 73.88 107 ALA A O 1
ATOM 837 N N . ASP A 1 108 ? 17.953 -4.488 -28.206 1.00 77.88 108 ASP A N 1
ATOM 838 C CA . ASP A 1 108 ? 18.814 -3.447 -27.670 1.00 77.88 108 ASP A CA 1
ATOM 839 C C . ASP A 1 108 ? 18.770 -3.470 -26.130 1.00 77.88 108 ASP A C 1
ATOM 841 O O . ASP A 1 108 ? 17.745 -3.824 -25.532 1.00 77.88 108 ASP A O 1
ATOM 845 N N . PRO A 1 109 ? 19.852 -3.063 -25.439 1.00 77.44 109 PRO A N 1
ATOM 846 C CA . PRO A 1 109 ? 19.921 -3.098 -23.978 1.00 77.44 109 PRO A CA 1
ATOM 847 C C . PRO A 1 109 ? 18.773 -2.369 -23.260 1.00 77.44 109 PRO A C 1
ATOM 849 O O . PRO A 1 109 ? 18.385 -2.779 -22.161 1.00 77.44 109 PRO A O 1
ATOM 852 N N . HIS A 1 110 ? 18.204 -1.311 -23.855 1.00 77.25 110 HIS A N 1
ATOM 853 C CA . HIS A 1 110 ? 17.051 -0.610 -23.276 1.00 77.25 110 HIS A CA 1
ATOM 854 C C . HIS A 1 110 ? 15.781 -1.463 -23.324 1.00 77.25 110 HIS A C 1
ATOM 856 O O . HIS A 1 110 ? 15.061 -1.505 -22.329 1.00 77.25 110 HIS A O 1
ATOM 862 N N . GLN A 1 111 ? 15.548 -2.210 -24.408 1.00 78.56 111 GLN A N 1
ATOM 863 C CA . GLN A 1 111 ? 14.411 -3.130 -24.541 1.00 78.56 111 GLN A CA 1
ATOM 864 C C . GLN A 1 111 ? 14.511 -4.278 -23.532 1.00 78.56 111 GLN A C 1
ATOM 866 O O . GLN A 1 111 ? 13.524 -4.627 -22.882 1.00 78.56 111 GLN A O 1
ATOM 871 N N . VAL A 1 112 ? 15.715 -4.834 -23.334 1.00 81.50 112 VAL A N 1
ATOM 872 C CA . VAL A 1 112 ? 15.944 -5.882 -22.321 1.00 81.50 112 VAL A CA 1
ATOM 873 C C . VAL A 1 112 ? 15.641 -5.354 -20.917 1.00 81.50 112 VAL A C 1
ATOM 875 O O . VAL A 1 112 ? 14.962 -6.019 -20.129 1.00 81.50 112 VAL A O 1
ATOM 878 N N . ARG A 1 113 ? 16.099 -4.134 -20.608 1.00 78.25 113 ARG A N 1
ATOM 879 C CA . ARG A 1 113 ? 15.853 -3.469 -19.322 1.00 78.25 113 ARG A CA 1
ATOM 880 C C . ARG A 1 113 ? 14.371 -3.161 -19.113 1.00 78.25 113 ARG A C 1
ATOM 882 O O . ARG A 1 113 ? 13.847 -3.448 -18.042 1.00 78.25 113 ARG A O 1
ATOM 889 N N . ALA A 1 114 ? 13.687 -2.648 -20.132 1.00 81.88 114 ALA A N 1
ATOM 890 C CA . ALA A 1 114 ? 12.246 -2.414 -20.118 1.00 81.88 114 ALA A CA 1
ATOM 891 C C . ALA A 1 114 ? 11.464 -3.707 -19.842 1.00 81.88 114 ALA A C 1
ATOM 893 O O . ALA A 1 114 ? 10.619 -3.748 -18.949 1.00 81.88 114 ALA A O 1
ATOM 894 N N . ALA A 1 115 ? 11.794 -4.799 -20.535 1.00 83.00 115 ALA A N 1
ATOM 895 C CA . ALA A 1 115 ? 11.154 -6.094 -20.322 1.00 83.00 115 ALA A CA 1
ATOM 896 C C . ALA A 1 115 ? 11.430 -6.664 -18.918 1.00 83.00 115 ALA A C 1
ATOM 898 O O . ALA A 1 115 ? 10.561 -7.296 -18.315 1.00 83.00 115 ALA A O 1
ATOM 899 N N . ALA A 1 116 ? 12.636 -6.465 -18.379 1.00 81.94 116 ALA A N 1
ATOM 900 C CA . ALA A 1 116 ? 12.969 -6.856 -17.011 1.00 81.94 116 ALA A CA 1
ATOM 901 C C . ALA A 1 116 ? 12.184 -6.037 -15.973 1.00 81.94 116 ALA A C 1
ATOM 903 O O . ALA A 1 116 ? 11.597 -6.621 -15.065 1.00 81.94 116 ALA A O 1
ATOM 904 N N . LEU A 1 117 ? 12.096 -4.715 -16.151 1.00 82.88 117 LEU A N 1
ATOM 905 C CA . LEU A 1 117 ? 11.302 -3.833 -15.294 1.00 82.88 117 LEU A CA 1
ATOM 906 C C . LEU A 1 117 ? 9.823 -4.218 -15.315 1.00 82.88 117 LEU A C 1
ATOM 908 O O . LEU A 1 117 ? 9.234 -4.376 -14.254 1.00 82.88 117 LEU A O 1
ATOM 912 N N . LEU A 1 118 ? 9.243 -4.447 -16.498 1.00 84.69 118 LEU A N 1
ATOM 913 C CA . LEU A 1 118 ? 7.849 -4.873 -16.628 1.00 84.69 118 LEU A CA 1
ATOM 914 C C . LEU A 1 118 ? 7.577 -6.202 -15.908 1.00 84.69 118 LEU A C 1
ATOM 916 O O . LEU A 1 118 ? 6.532 -6.348 -15.279 1.00 84.69 118 LEU A O 1
ATOM 920 N N . ARG A 1 119 ? 8.504 -7.165 -15.987 1.00 83.81 119 ARG A N 1
ATOM 921 C CA . ARG A 1 119 ? 8.379 -8.455 -15.290 1.00 83.81 119 ARG A CA 1
ATOM 922 C C . ARG A 1 119 ? 8.450 -8.307 -13.772 1.00 83.81 119 ARG A C 1
ATOM 924 O O . ARG A 1 119 ? 7.696 -8.980 -13.080 1.00 83.81 119 ARG A O 1
ATOM 931 N N . GLU A 1 120 ? 9.317 -7.431 -13.273 1.00 82.81 120 GLU A N 1
ATOM 932 C CA . GLU A 1 120 ? 9.476 -7.191 -11.835 1.00 82.81 120 GLU A CA 1
ATOM 933 C C . GLU A 1 120 ? 8.287 -6.419 -11.243 1.00 82.81 120 GLU A C 1
ATOM 935 O O . GLU A 1 120 ? 7.782 -6.765 -10.179 1.00 82.81 120 GLU A O 1
ATOM 940 N N . THR A 1 121 ? 7.805 -5.380 -11.928 1.00 82.06 121 THR A N 1
ATOM 941 C CA . THR A 1 121 ? 6.759 -4.490 -11.398 1.00 82.06 121 THR A CA 1
ATOM 942 C C . THR A 1 121 ? 5.341 -4.914 -11.786 1.00 82.06 121 THR A C 1
ATOM 944 O O . THR A 1 121 ? 4.369 -4.388 -11.238 1.00 82.06 121 THR A O 1
ATOM 947 N N . GLY A 1 122 ? 5.197 -5.787 -12.789 1.00 83.31 122 GLY A N 1
ATOM 948 C CA . GLY A 1 122 ? 3.925 -6.168 -13.416 1.00 83.31 122 GLY A CA 1
ATOM 949 C C . GLY A 1 122 ? 3.262 -5.059 -14.248 1.00 83.31 122 GLY A C 1
ATOM 950 O O . GLY A 1 122 ? 2.253 -5.301 -14.908 1.00 83.31 122 GLY A O 1
ATOM 951 N N . ARG A 1 123 ? 3.804 -3.836 -14.219 1.00 82.56 123 ARG A N 1
ATOM 952 C CA . ARG A 1 123 ? 3.307 -2.659 -14.944 1.00 82.56 123 ARG A CA 1
ATOM 953 C C . ARG A 1 123 ? 4.444 -1.678 -15.203 1.00 82.56 123 ARG A C 1
ATOM 955 O O . ARG A 1 123 ? 5.181 -1.321 -14.286 1.00 82.56 123 ARG A O 1
ATOM 962 N N . LEU A 1 124 ? 4.562 -1.196 -16.431 1.00 84.94 124 LEU A N 1
ATOM 963 C CA . LEU A 1 124 ? 5.602 -0.251 -16.822 1.00 84.94 124 LEU A CA 1
ATOM 964 C C . LEU A 1 124 ? 5.003 0.820 -17.730 1.00 84.94 124 LEU A C 1
ATOM 966 O O . LEU A 1 124 ? 4.292 0.497 -18.679 1.00 84.94 124 LEU A O 1
ATOM 970 N N . LEU A 1 125 ? 5.305 2.084 -17.442 1.00 81.75 125 LEU A N 1
ATOM 971 C CA . LEU A 1 125 ? 5.069 3.180 -18.373 1.00 81.75 125 LEU A CA 1
ATOM 972 C C . LEU A 1 125 ? 6.364 3.425 -19.152 1.00 81.75 125 LEU A C 1
ATOM 974 O O . LEU A 1 125 ? 7.356 3.858 -18.571 1.00 81.75 125 LEU A O 1
ATOM 978 N N . LEU A 1 126 ? 6.343 3.137 -20.453 1.00 81.75 126 LEU A N 1
ATOM 979 C CA . LEU A 1 126 ? 7.459 3.390 -21.362 1.00 81.75 126 LEU A CA 1
ATOM 980 C C . LEU A 1 126 ? 7.248 4.717 -22.087 1.00 81.75 126 LEU A C 1
ATOM 982 O O . LEU A 1 126 ? 6.285 4.870 -22.837 1.00 81.75 126 LEU A O 1
ATOM 986 N N . LEU A 1 127 ? 8.166 5.657 -21.870 1.00 80.12 127 LEU A N 1
ATOM 987 C CA . LEU A 1 127 ? 8.174 6.981 -22.502 1.00 80.12 127 LEU A CA 1
ATOM 988 C C . LEU A 1 127 ? 9.301 7.115 -23.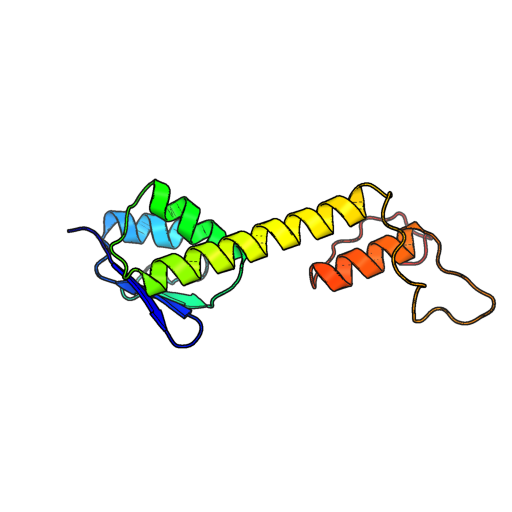534 1.00 80.12 127 LEU A C 1
ATOM 990 O O . LEU A 1 127 ? 9.798 8.211 -23.766 1.00 80.12 127 LEU A O 1
ATOM 994 N N . ASP A 1 128 ? 9.716 5.999 -24.134 1.00 79.19 128 ASP A N 1
ATOM 995 C CA . ASP A 1 128 ? 10.723 5.990 -25.193 1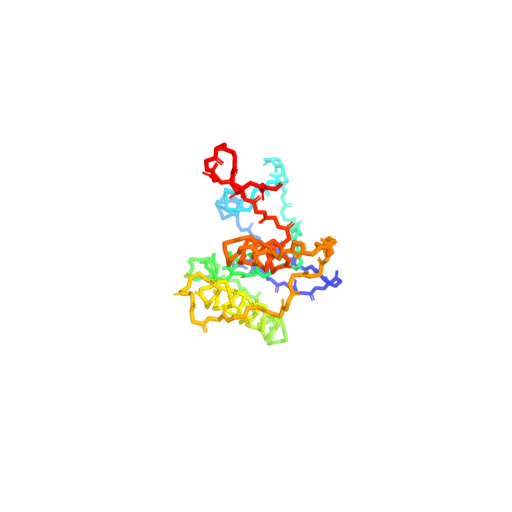.00 79.19 128 ASP A CA 1
ATOM 996 C C . ASP A 1 128 ? 10.275 6.864 -26.377 1.00 79.19 128 ASP A C 1
ATOM 998 O O . ASP A 1 128 ? 9.074 7.008 -26.639 1.00 79.19 128 ASP A O 1
ATOM 1002 N N . ASP A 1 129 ? 11.219 7.357 -27.169 1.00 77.12 129 ASP A N 1
ATOM 1003 C CA . ASP A 1 129 ? 10.908 8.043 -28.422 1.00 77.12 129 ASP A CA 1
ATOM 1004 C C . ASP A 1 129 ? 10.274 7.102 -29.461 1.00 77.12 129 ASP A C 1
ATOM 1006 O O . ASP A 1 129 ? 10.339 5.866 -29.387 1.00 77.12 129 ASP A O 1
ATOM 1010 N N . VAL A 1 130 ? 9.579 7.689 -30.435 1.00 71.06 130 VAL A N 1
ATOM 1011 C CA . VAL A 1 130 ? 9.006 6.947 -31.565 1.00 71.06 130 VAL A CA 1
ATOM 1012 C C . VAL A 1 130 ? 10.142 6.343 -32.397 1.00 71.06 130 VAL A C 1
ATOM 1014 O O . VAL A 1 130 ? 11.105 7.027 -32.722 1.00 71.06 130 VAL A O 1
ATOM 1017 N N . GLY A 1 131 ? 10.019 5.064 -32.761 1.00 72.44 131 GLY A N 1
ATOM 1018 C CA . GLY A 1 131 ? 11.006 4.358 -33.590 1.00 72.44 131 GLY A CA 1
ATOM 1019 C C . GLY A 1 131 ? 12.025 3.502 -32.828 1.00 72.44 131 GLY A C 1
ATOM 1020 O O . GLY A 1 131 ? 12.780 2.786 -33.472 1.00 72.44 131 GLY A O 1
ATOM 1021 N N . LEU A 1 132 ? 12.010 3.492 -31.487 1.00 71.94 132 LEU A N 1
ATOM 1022 C CA . LEU A 1 132 ? 12.930 2.693 -30.650 1.00 71.94 132 LEU A CA 1
ATOM 1023 C C . LEU A 1 132 ? 12.495 1.230 -30.403 1.00 71.94 132 LEU A C 1
ATOM 1025 O O . LEU A 1 132 ? 13.085 0.547 -29.567 1.00 71.94 132 LEU A O 1
ATOM 1029 N N . GLY A 1 133 ? 11.456 0.755 -31.101 1.00 66.50 133 GLY A N 1
ATOM 1030 C CA . GLY A 1 133 ? 10.947 -0.620 -30.997 1.00 66.50 133 GLY A CA 1
ATOM 1031 C C . GLY A 1 133 ? 10.409 -0.974 -29.604 1.00 66.50 133 GLY A C 1
ATOM 1032 O O . GLY A 1 133 ? 11.038 -1.751 -28.894 1.00 66.50 133 GLY A O 1
ATOM 1033 N N . LYS A 1 134 ? 9.276 -0.380 -29.208 1.00 66.75 134 LYS A N 1
ATOM 1034 C CA . LYS A 1 134 ? 8.574 -0.705 -27.950 1.00 66.75 134 LYS A CA 1
ATOM 1035 C C . LYS A 1 134 ? 7.816 -2.024 -28.045 1.00 66.75 134 LYS A C 1
ATOM 1037 O O . LYS A 1 134 ? 7.336 -2.322 -29.162 1.00 66.75 134 LYS A O 1
#

Secondary structure (DSSP, 8-state):
---EEEEETTEEEEES--HHHHHHHHHHSTTS-TT--SPEEEE--HHHHHHHHHHHTTS--B--HHHHHHHHHHHHHHHHHHHHHHHHHHS----S--TTPPTT----HHHHHHHHHHHHHS-----PPTTS--

Sequence (134 aa):
MSGSLTFRDGSWVISDLPGHVSLRFKQVFTGIASGTVPPFTLRDTPDRARDLDWFMSRYPLRMSPETAARLRASVADYQEGQDRVARLLSGDHVPPDAVGIRAPERADPHQVRAAALLRETGRLLLLDDVGLGK